Protein AF-A0A7Y1V8X8-F1 (afdb_monomer)

Foldseek 3Di:
DVCLVVLCVVLQKDKDWPAFADLDQDDPPDPDRGDPLDVNLLRFKTFTWIAHDPRDIRHPVQQLPAVPHDRSSNSSQVVQVPDLQKDQQSPPPPRDRRMMGRPQSVPVVSSVVSSVVVNVVVVVVD

Nearest PDB structures (foldseek):
  4wan-assembly1_E  TM=4.020E-01  e=4.050E+00  Saccharomyces cerevisiae S288C
  4bts-assembly1_DT  TM=3.637E-01  e=5.589E+00  Tetrahymena thermophila
  3vod-assembly1_A  TM=3.717E-01  e=9.980E+00  Escherichia coli K-12

Structure (mmCIF, N/CA/C/O backbone):
data_AF-A0A7Y1V8X8-F1
#
_entry.id   AF-A0A7Y1V8X8-F1
#
loop_
_atom_site.group_PDB
_atom_site.id
_atom_site.type_symbol
_atom_site.label_atom_id
_atom_site.label_alt_id
_atom_site.label_comp_id
_atom_site.label_asym_id
_atom_site.label_entity_id
_atom_site.label_seq_id
_atom_site.pdbx_PDB_ins_code
_atom_site.Cartn_x
_atom_site.Cartn_y
_atom_site.Cartn_z
_atom_site.occupancy
_atom_site.B_iso_or_equiv
_atom_site.auth_seq_id
_atom_site.auth_comp_id
_atom_site.auth_asym_id
_atom_site.auth_atom_id
_atom_site.pdbx_PD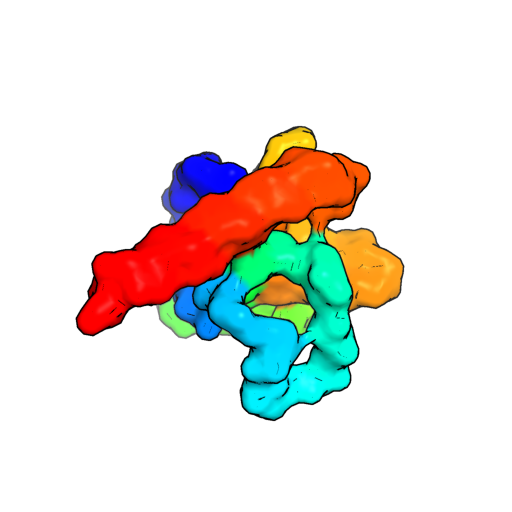B_model_num
ATOM 1 N N . MET A 1 1 ? 6.425 -4.783 0.544 1.00 63.78 1 MET A N 1
ATOM 2 C CA . MET A 1 1 ? 5.050 -5.340 0.623 1.00 63.78 1 MET A CA 1
ATOM 3 C C . MET A 1 1 ? 4.852 -6.502 1.606 1.00 63.78 1 MET A C 1
ATOM 5 O O . MET A 1 1 ? 3.761 -6.585 2.143 1.00 63.78 1 MET A O 1
ATOM 9 N N . LYS A 1 2 ? 5.831 -7.385 1.881 1.00 78.00 2 LYS A N 1
ATOM 10 C CA . LYS A 1 2 ? 5.618 -8.562 2.765 1.00 78.00 2 LYS A CA 1
ATOM 11 C C . LYS A 1 2 ? 5.135 -8.219 4.187 1.00 78.00 2 LYS A C 1
ATOM 13 O O . LYS A 1 2 ? 4.289 -8.918 4.721 1.00 78.00 2 LYS A O 1
ATOM 18 N N . LYS A 1 3 ? 5.604 -7.094 4.727 1.00 92.81 3 LYS A N 1
ATOM 19 C CA . LYS A 1 3 ? 5.291 -6.614 6.080 1.00 92.81 3 LYS A CA 1
ATOM 20 C C . LYS A 1 3 ? 3.868 -6.079 6.273 1.00 92.81 3 LYS A C 1
ATOM 22 O O . LYS A 1 3 ? 3.462 -5.833 7.397 1.00 92.81 3 LYS A O 1
ATOM 27 N N . ILE A 1 4 ? 3.105 -5.867 5.194 1.00 95.81 4 ILE A N 1
ATOM 28 C CA . ILE A 1 4 ? 1.748 -5.302 5.299 1.00 95.81 4 ILE A CA 1
ATOM 29 C C . ILE A 1 4 ? 0.847 -6.227 6.132 1.00 95.81 4 ILE A C 1
ATOM 31 O O . ILE A 1 4 ? 0.097 -5.739 6.970 1.00 95.81 4 ILE A O 1
ATOM 35 N N . ASN A 1 5 ? 0.969 -7.547 5.949 1.00 95.69 5 ASN A N 1
ATOM 36 C CA . ASN A 1 5 ? 0.218 -8.520 6.742 1.00 95.69 5 ASN A CA 1
ATOM 37 C C . ASN A 1 5 ? 0.664 -8.522 8.209 1.00 95.69 5 ASN A C 1
ATOM 39 O O . ASN A 1 5 ? -0.187 -8.514 9.086 1.00 95.69 5 ASN A O 1
ATOM 43 N N . GLU A 1 6 ? 1.974 -8.457 8.467 1.00 97.25 6 GLU A N 1
ATOM 44 C CA . GLU A 1 6 ? 2.526 -8.387 9.830 1.00 97.25 6 GLU A CA 1
ATOM 45 C C . GLU A 1 6 ? 1.985 -7.160 10.582 1.00 97.25 6 GLU A C 1
ATOM 47 O O . GLU A 1 6 ? 1.584 -7.256 11.737 1.00 97.25 6 GLU A O 1
ATOM 52 N N . TYR A 1 7 ? 1.913 -6.001 9.921 1.00 98.31 7 TYR A N 1
ATOM 53 C CA . TYR A 1 7 ? 1.353 -4.791 10.525 1.00 98.31 7 TYR A CA 1
ATOM 54 C C . TYR A 1 7 ? -0.160 -4.852 10.722 1.00 98.31 7 TYR A C 1
ATOM 56 O O . TYR A 1 7 ? -0.660 -4.263 11.678 1.00 98.31 7 TYR A O 1
ATOM 64 N N . ALA A 1 8 ? -0.890 -5.529 9.832 1.00 97.56 8 ALA A N 1
ATOM 65 C CA . ALA A 1 8 ? -2.325 -5.737 9.996 1.00 97.56 8 ALA A CA 1
ATOM 66 C C . ALA A 1 8 ? -2.617 -6.642 11.204 1.00 97.56 8 ALA A C 1
ATOM 68 O O . ALA A 1 8 ? -3.470 -6.310 12.022 1.00 97.56 8 ALA A O 1
ATOM 69 N N . GLU A 1 9 ? -1.846 -7.720 11.357 1.00 97.19 9 GLU A N 1
ATOM 70 C CA . GLU A 1 9 ? -1.930 -8.643 12.493 1.00 97.19 9 GLU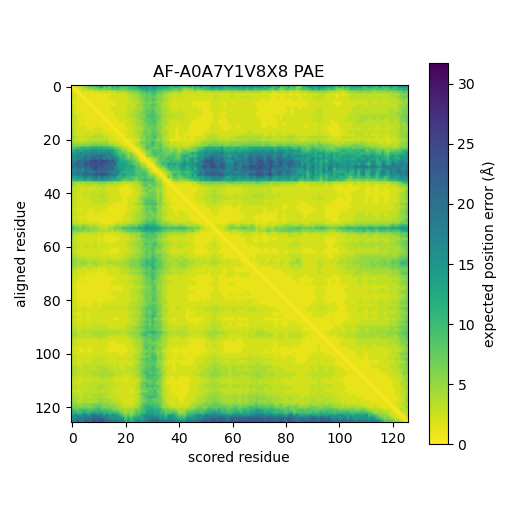 A CA 1
ATOM 71 C C . GLU A 1 9 ? -1.604 -7.943 13.820 1.00 97.19 9 GLU A C 1
ATOM 73 O O . GLU A 1 9 ? -2.375 -8.024 14.770 1.00 97.19 9 GLU A O 1
ATOM 78 N N . GLN A 1 10 ? -0.515 -7.168 13.875 1.00 97.88 10 GLN A N 1
ATOM 79 C CA . GLN A 1 10 ? -0.130 -6.405 15.075 1.00 97.88 10 GLN A CA 1
ATOM 80 C C . GLN A 1 10 ? -1.167 -5.367 15.515 1.00 97.88 10 GLN A C 1
ATOM 82 O O . GLN A 1 10 ? -1.179 -4.961 16.678 1.00 97.88 10 GLN A O 1
ATOM 87 N N . ALA A 1 11 ? -1.975 -4.883 14.576 1.00 97.94 11 ALA A N 1
ATOM 88 C CA . ALA A 1 11 ? -3.011 -3.896 14.825 1.00 97.94 11 ALA A CA 1
ATOM 89 C C . ALA A 1 11 ? -4.402 -4.523 15.005 1.00 97.94 11 ALA A C 1
ATOM 91 O O . ALA A 1 11 ? -5.350 -3.767 15.182 1.00 97.94 11 ALA A O 1
ATOM 92 N N . ASP A 1 12 ? -4.533 -5.854 14.957 1.00 97.50 12 ASP A N 1
ATOM 93 C CA . ASP A 1 12 ? -5.812 -6.575 15.035 1.00 97.50 12 ASP A CA 1
ATOM 94 C C . ASP A 1 12 ? -6.854 -6.056 14.022 1.00 97.50 12 ASP A C 1
ATOM 96 O O . ASP A 1 12 ? -7.971 -5.642 14.351 1.00 97.50 12 ASP A O 1
ATOM 100 N N . ILE A 1 13 ? -6.448 -6.005 12.750 1.00 98.06 13 ILE A N 1
ATOM 101 C CA . ILE A 1 13 ? -7.309 -5.595 11.639 1.00 98.06 13 ILE A CA 1
ATOM 102 C C . ILE A 1 13 ? -7.271 -6.596 10.484 1.00 98.06 13 ILE A C 1
ATOM 104 O O . ILE A 1 13 ? -6.293 -7.312 10.268 1.00 98.06 13 ILE A O 1
ATOM 108 N N . TYR A 1 14 ? -8.303 -6.549 9.647 1.00 97.69 14 TYR A N 1
ATOM 109 C CA . TYR A 1 14 ? -8.333 -7.238 8.363 1.00 97.69 14 TYR A CA 1
ATOM 110 C C . TYR A 1 14 ? -8.287 -6.232 7.217 1.00 97.69 14 TYR A C 1
ATOM 112 O O . TYR A 1 14 ? -9.003 -5.229 7.203 1.00 97.69 14 TYR A O 1
ATOM 120 N N . LEU A 1 15 ? -7.460 -6.518 6.213 1.00 97.50 15 LEU A N 1
ATOM 121 C CA . LEU A 1 15 ? -7.422 -5.742 4.979 1.00 97.50 15 LEU A CA 1
ATOM 122 C C . LEU A 1 15 ? -8.345 -6.376 3.944 1.00 97.50 15 LEU A C 1
ATOM 124 O O . LEU A 1 15 ? -8.110 -7.492 3.482 1.00 97.50 15 LEU A O 1
ATOM 128 N N . HIS A 1 16 ? -9.363 -5.633 3.526 1.00 97.38 16 HIS A N 1
ATOM 129 C CA . HIS A 1 16 ? -10.169 -5.994 2.372 1.00 97.38 16 HIS A CA 1
ATOM 130 C C . HIS A 1 16 ? -9.560 -5.357 1.121 1.00 97.38 16 HIS A C 1
ATOM 132 O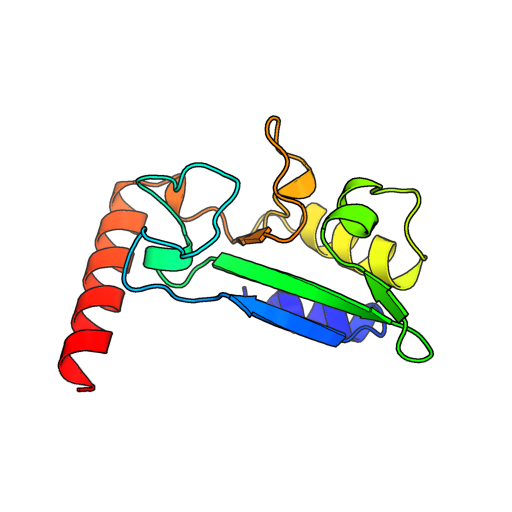 O . HIS A 1 16 ? -9.726 -4.160 0.871 1.00 97.38 16 HIS A O 1
ATOM 138 N N . ILE A 1 17 ? -8.824 -6.156 0.345 1.00 96.44 17 ILE A N 1
ATOM 139 C CA . ILE A 1 17 ? -8.130 -5.690 -0.860 1.00 96.44 17 ILE A CA 1
ATOM 140 C C . ILE A 1 17 ? -9.138 -5.498 -1.992 1.00 96.44 17 ILE A C 1
ATOM 142 O O . ILE A 1 17 ? -9.700 -6.460 -2.509 1.00 96.44 17 ILE A O 1
ATOM 146 N N . THR A 1 18 ? -9.338 -4.249 -2.405 1.00 95.25 18 THR A N 1
ATOM 147 C CA . THR A 1 18 ? -10.263 -3.886 -3.489 1.00 95.25 18 THR A CA 1
ATOM 148 C C . THR A 1 18 ? -9.567 -3.849 -4.844 1.00 95.25 18 THR A C 1
ATOM 150 O O . THR A 1 18 ? -10.204 -4.011 -5.884 1.00 95.25 18 THR A O 1
ATOM 153 N N . SER A 1 19 ? -8.246 -3.657 -4.853 1.00 93.44 19 SER A N 1
ATOM 154 C CA . SER A 1 19 ? -7.437 -3.733 -6.062 1.00 93.44 19 SER A CA 1
ATOM 155 C C . SER A 1 19 ? -5.981 -4.056 -5.752 1.00 93.44 19 SER A C 1
ATOM 157 O O . SER A 1 19 ? -5.428 -3.608 -4.756 1.00 93.44 19 SER A O 1
ATOM 159 N N . SER A 1 20 ? -5.318 -4.769 -6.660 1.00 92.75 20 SER A N 1
ATOM 160 C CA . SER A 1 20 ? -3.882 -5.056 -6.585 1.00 92.75 20 SER A CA 1
ATOM 161 C C . SER A 1 20 ? -3.232 -4.895 -7.963 1.00 92.75 20 SER A C 1
ATOM 163 O O . SER A 1 20 ? -3.171 -3.781 -8.483 1.00 92.75 20 SER A O 1
ATOM 165 N N . PHE A 1 21 ? -2.767 -5.971 -8.593 1.00 92.38 21 PHE A N 1
ATOM 166 C CA . PHE A 1 21 ? -2.210 -5.924 -9.939 1.00 92.38 21 PHE A CA 1
ATOM 167 C C . PHE A 1 21 ? -3.276 -5.565 -10.988 1.00 92.38 21 PHE A C 1
ATOM 169 O O . PHE A 1 21 ? -4.390 -6.087 -10.967 1.00 92.38 21 PHE A O 1
ATOM 176 N N . ARG A 1 22 ? -2.913 -4.692 -11.937 1.00 88.44 22 ARG A N 1
ATOM 177 C CA . ARG A 1 22 ? -3.759 -4.288 -13.073 1.00 88.44 22 ARG A CA 1
ATOM 178 C C . ARG A 1 22 ? -3.002 -4.464 -14.390 1.00 88.44 22 ARG A C 1
ATOM 180 O O . ARG A 1 22 ? -1.817 -4.149 -14.484 1.00 88.44 22 ARG A O 1
ATOM 187 N N . THR A 1 23 ? -3.693 -4.906 -15.438 1.00 84.81 23 THR A N 1
ATOM 188 C CA . THR A 1 23 ? -3.134 -4.979 -16.805 1.00 84.81 23 THR A CA 1
ATOM 189 C C . THR A 1 23 ? -3.322 -3.690 -17.604 1.00 84.81 23 THR A C 1
ATOM 191 O O . THR A 1 23 ? -2.716 -3.512 -18.655 1.00 84.81 23 THR A O 1
ATOM 194 N N . THR A 1 24 ? -4.160 -2.776 -17.116 1.00 79.00 24 THR A N 1
ATOM 195 C CA . THR A 1 24 ? -4.490 -1.524 -17.795 1.00 79.00 24 THR A CA 1
ATOM 196 C C . THR A 1 24 ? -4.634 -0.377 -16.803 1.00 79.00 24 THR A C 1
ATOM 198 O O . THR A 1 24 ? -4.969 -0.573 -15.634 1.00 79.00 24 THR A O 1
ATOM 201 N N . THR A 1 25 ? -4.374 0.837 -17.284 1.00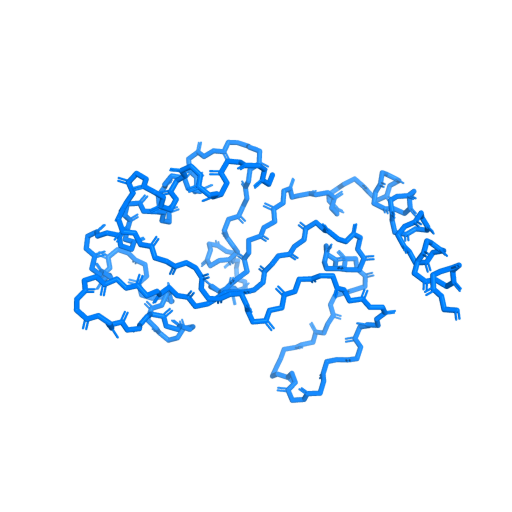 70.88 25 THR A N 1
ATO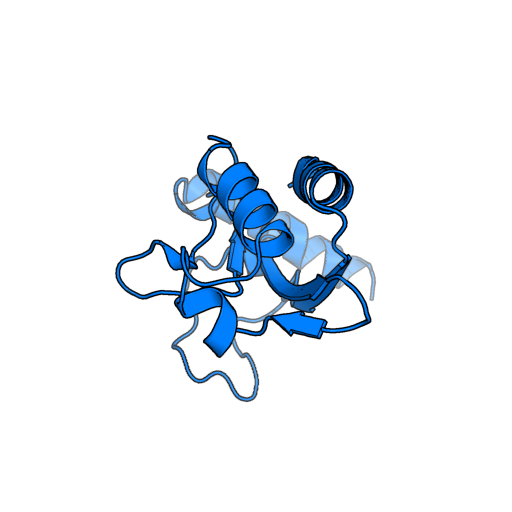M 202 C CA . THR A 1 25 ? -4.654 2.091 -16.576 1.00 70.88 25 THR A CA 1
ATOM 203 C C . THR A 1 25 ? -6.140 2.433 -16.557 1.00 70.88 25 THR A C 1
ATOM 205 O O . THR A 1 25 ? -6.540 3.278 -15.756 1.00 70.88 25 THR A O 1
ATOM 208 N N . ASN A 1 26 ? -6.948 1.801 -17.418 1.00 70.06 26 ASN A N 1
ATOM 209 C CA . ASN A 1 26 ? -8.387 2.029 -17.507 1.00 70.06 26 ASN A CA 1
ATOM 210 C C . ASN A 1 26 ? -9.098 1.345 -16.342 1.00 70.06 26 ASN A C 1
ATOM 212 O O . ASN A 1 26 ? -9.396 0.152 -16.383 1.00 70.06 26 ASN A O 1
ATOM 216 N N . VAL A 1 27 ? -9.381 2.123 -15.304 1.00 64.12 27 VAL A N 1
ATOM 217 C CA . VAL A 1 27 ? -10.162 1.684 -14.150 1.00 64.12 27 VAL A CA 1
ATOM 218 C C . VAL A 1 27 ? -11.589 2.203 -14.329 1.00 64.12 27 VAL A C 1
ATOM 220 O O . VAL A 1 27 ? -11.823 3.412 -14.351 1.00 64.12 27 VAL A O 1
ATOM 223 N N . ARG A 1 28 ? -12.556 1.293 -14.512 1.00 56.78 28 ARG A N 1
ATOM 224 C CA . ARG A 1 28 ? -13.974 1.655 -14.671 1.00 56.78 28 ARG A CA 1
ATOM 225 C C . ARG A 1 28 ? -14.476 2.305 -13.377 1.00 56.78 28 ARG A C 1
ATOM 227 O O . ARG A 1 28 ? -14.337 1.715 -12.314 1.00 56.78 28 ARG A O 1
ATOM 234 N N . GLY A 1 29 ? -15.056 3.503 -13.476 1.00 57.53 29 GLY A N 1
ATOM 235 C CA . GLY A 1 29 ? -15.552 4.254 -12.314 1.00 57.53 29 GLY A CA 1
ATOM 236 C C . GLY A 1 29 ? -14.478 5.026 -11.537 1.00 57.53 29 GLY A C 1
ATOM 237 O O . GLY A 1 29 ? -14.745 5.473 -10.425 1.00 57.53 29 GLY A O 1
ATOM 238 N N . ALA A 1 30 ? -13.272 5.193 -12.090 1.00 56.81 30 ALA A N 1
ATOM 239 C CA . ALA A 1 30 ? -12.238 5.999 -11.451 1.00 56.81 30 ALA A CA 1
ATOM 240 C C . ALA A 1 30 ? -12.628 7.482 -11.390 1.00 56.81 30 ALA A C 1
ATOM 242 O O . ALA A 1 30 ? -12.884 8.116 -12.411 1.00 56.81 30 ALA A O 1
ATOM 243 N N . ILE A 1 31 ? -12.620 8.028 -10.175 1.00 54.78 31 ILE A N 1
ATOM 244 C CA . ILE A 1 31 ? -12.846 9.454 -9.896 1.00 54.78 31 ILE A CA 1
ATOM 245 C C . ILE A 1 31 ? -11.546 10.261 -10.112 1.00 54.78 31 ILE A C 1
ATOM 247 O O . ILE A 1 31 ? -11.586 11.473 -10.303 1.00 54.78 31 ILE A O 1
ATOM 251 N N . VAL A 1 32 ? -10.385 9.591 -10.129 1.00 52.38 32 VAL A N 1
ATOM 252 C CA . VAL A 1 32 ? -9.051 10.208 -10.225 1.00 52.38 32 VAL A CA 1
ATOM 253 C C . VAL A 1 32 ? -8.324 9.733 -11.488 1.00 52.38 32 VAL A C 1
ATOM 255 O O . VAL A 1 32 ? -8.409 8.563 -11.864 1.00 52.38 32 VAL A O 1
ATOM 258 N N . GLN A 1 33 ? -7.592 10.637 -12.149 1.00 53.00 33 GLN A N 1
ATOM 259 C CA . GLN A 1 33 ? -6.813 10.326 -13.350 1.00 53.00 33 GLN A CA 1
ATOM 260 C C . GLN A 1 33 ? -5.708 9.298 -13.054 1.00 53.00 33 GLN A C 1
ATOM 262 O O . GLN A 1 33 ? -4.890 9.475 -12.152 1.00 53.00 33 GLN A O 1
ATOM 267 N N . SER A 1 34 ? -5.656 8.237 -13.860 1.00 59.25 34 SER A N 1
ATOM 268 C CA . SER A 1 34 ? -4.692 7.144 -13.708 1.00 59.25 34 SER A CA 1
ATOM 269 C C . SER A 1 34 ? -3.268 7.577 -14.085 1.00 59.25 34 SER A C 1
ATOM 271 O O . SER A 1 34 ? -3.042 8.183 -15.134 1.00 59.25 34 SER A O 1
ATOM 273 N N . ALA A 1 35 ? -2.289 7.262 -13.234 1.00 67.00 35 ALA A N 1
ATOM 274 C CA . ALA A 1 35 ? -0.892 7.638 -13.441 1.00 67.00 35 ALA A CA 1
ATOM 275 C C . ALA A 1 35 ? -0.184 6.732 -14.467 1.00 67.00 35 ALA A C 1
ATOM 277 O O . ALA A 1 35 ? -0.247 5.506 -14.380 1.00 67.00 35 ALA A O 1
ATOM 278 N N . ILE A 1 36 ? 0.604 7.338 -15.366 1.00 72.50 36 ILE A N 1
ATOM 279 C CA . ILE A 1 36 ? 1.399 6.639 -16.402 1.00 72.50 36 ILE A CA 1
ATOM 280 C C . ILE A 1 36 ? 2.389 5.622 -15.787 1.00 72.50 36 ILE A C 1
ATOM 282 O O . ILE A 1 36 ? 2.684 4.595 -16.390 1.00 72.50 36 ILE A O 1
ATOM 286 N N . PHE A 1 37 ? 2.875 5.879 -14.566 1.00 85.12 37 PHE A N 1
ATOM 287 C CA . PHE A 1 37 ? 3.770 4.997 -13.799 1.00 85.12 37 PHE A CA 1
ATOM 288 C C . PHE A 1 37 ? 3.091 4.475 -12.524 1.00 85.12 37 PHE A C 1
ATOM 290 O O . PHE A 1 37 ? 3.631 4.589 -11.421 1.00 85.12 37 PHE A O 1
ATOM 297 N N . SER A 1 38 ? 1.873 3.948 -12.658 1.00 90.75 38 SER A N 1
ATOM 298 C CA . SER A 1 38 ? 1.150 3.339 -11.539 1.00 90.75 38 SER A CA 1
ATOM 299 C C . SER A 1 38 ? 1.855 2.072 -11.038 1.00 90.75 38 SER A C 1
ATOM 301 O O . SER A 1 38 ? 2.208 1.188 -11.821 1.00 90.75 38 SER A O 1
ATOM 303 N N . ASN A 1 39 ? 2.035 1.943 -9.722 1.00 94.75 39 ASN A N 1
ATOM 304 C CA . ASN A 1 39 ? 2.628 0.744 -9.125 1.00 94.75 39 ASN A CA 1
ATOM 305 C C . ASN A 1 39 ? 1.715 -0.492 -9.242 1.00 94.75 39 ASN A C 1
ATOM 307 O O . ASN A 1 39 ? 2.232 -1.608 -9.301 1.00 94.75 39 ASN A O 1
ATOM 311 N N . HIS A 1 40 ? 0.397 -0.325 -9.428 1.00 94.62 40 HIS A N 1
ATOM 312 C CA . HIS A 1 40 ? -0.515 -1.437 -9.741 1.00 94.62 40 HIS A CA 1
ATOM 313 C C . HIS A 1 40 ? -0.126 -2.175 -11.026 1.00 94.62 40 HIS A C 1
ATOM 315 O O . HIS A 1 40 ? -0.173 -3.402 -11.073 1.00 94.62 40 HIS A O 1
ATOM 321 N N . LEU A 1 41 ? 0.317 -1.450 -12.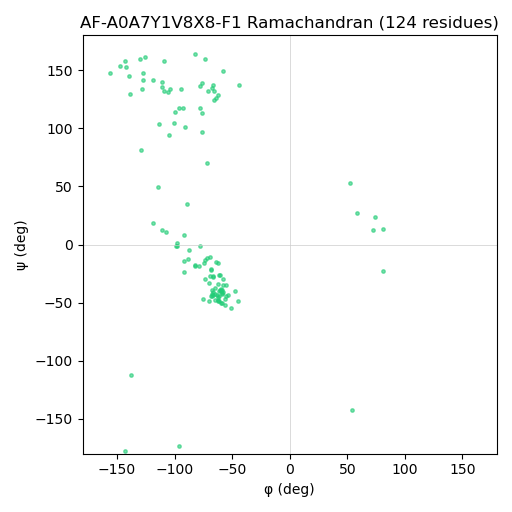060 1.00 92.75 41 LEU A N 1
ATOM 322 C CA . LEU A 1 41 ? 0.716 -2.047 -13.343 1.00 92.75 41 LEU A CA 1
ATOM 323 C C . LEU A 1 41 ? 1.998 -2.879 -13.243 1.00 92.75 41 LEU A C 1
ATOM 325 O O . LEU A 1 41 ? 2.281 -3.709 -14.107 1.00 92.75 41 LEU A O 1
ATOM 329 N N . ALA A 1 42 ? 2.794 -2.626 -12.206 1.00 93.94 42 ALA A N 1
ATOM 330 C CA . ALA A 1 42 ? 3.993 -3.380 -11.893 1.00 93.94 42 ALA A CA 1
ATOM 331 C C . ALA A 1 42 ? 3.752 -4.432 -10.797 1.00 93.94 42 ALA A C 1
ATOM 333 O O . ALA A 1 42 ? 4.688 -5.155 -10.477 1.00 93.94 42 ALA A O 1
ATOM 334 N N . GLY A 1 43 ? 2.535 -4.538 -10.241 1.00 93.62 43 GLY A N 1
ATOM 335 C CA . GLY A 1 43 ? 2.189 -5.462 -9.153 1.00 93.62 43 GLY A CA 1
ATOM 336 C C . GLY A 1 43 ? 2.738 -5.054 -7.781 1.00 93.62 43 GLY A C 1
ATOM 337 O O . GLY A 1 43 ? 2.962 -5.915 -6.940 1.00 93.62 43 GLY A O 1
ATOM 338 N N . HIS A 1 44 ? 3.026 -3.767 -7.588 1.00 95.69 44 HIS A N 1
ATOM 339 C CA . HIS A 1 44 ? 3.665 -3.206 -6.390 1.00 95.69 44 HIS A CA 1
ATOM 340 C C . HIS A 1 44 ? 2.769 -2.182 -5.672 1.00 95.69 44 HIS A C 1
ATOM 342 O O . HIS A 1 44 ? 3.261 -1.354 -4.915 1.00 95.69 44 HIS A O 1
ATOM 348 N N . GLY A 1 45 ? 1.462 -2.201 -5.938 1.00 95.25 45 GLY A N 1
ATOM 349 C CA . GLY A 1 45 ? 0.488 -1.334 -5.281 1.00 95.25 45 GLY A CA 1
ATOM 350 C C . GLY A 1 45 ? -0.798 -2.089 -4.972 1.00 95.25 45 GLY A C 1
ATOM 351 O O . GLY A 1 45 ? -1.210 -2.955 -5.754 1.00 95.25 45 GLY A O 1
ATOM 352 N N . ILE A 1 46 ? -1.415 -1.752 -3.844 1.00 96.62 46 ILE A N 1
ATOM 353 C CA . ILE A 1 46 ? -2.733 -2.238 -3.426 1.00 96.62 46 ILE A CA 1
ATOM 354 C C . ILE A 1 46 ? -3.633 -1.063 -3.070 1.00 96.62 46 ILE A C 1
ATOM 356 O O . ILE A 1 46 ? -3.153 -0.070 -2.533 1.00 96.62 46 ILE A O 1
ATOM 360 N N . ASP A 1 47 ? -4.927 -1.231 -3.326 1.00 96.94 47 ASP A N 1
ATOM 361 C CA . ASP A 1 47 ? -5.988 -0.409 -2.756 1.00 96.94 47 ASP A CA 1
ATOM 362 C C . ASP A 1 47 ? -6.779 -1.275 -1.777 1.00 96.94 47 ASP A C 1
ATOM 364 O O . ASP A 1 47 ? -7.027 -2.460 -2.041 1.00 96.94 47 ASP A O 1
ATOM 368 N N . MET A 1 48 ? -7.161 -0.699 -0.642 1.00 97.75 48 MET A N 1
ATOM 369 C CA . MET A 1 48 ? -7.803 -1.441 0.438 1.00 97.75 48 MET A CA 1
ATOM 370 C C . MET A 1 48 ? -8.888 -0.640 1.160 1.00 97.75 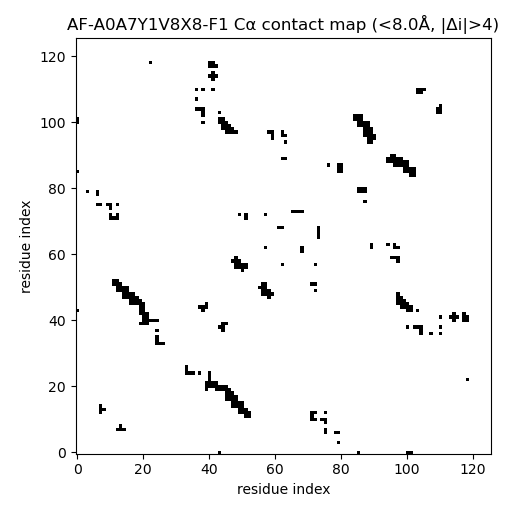48 MET A C 1
ATOM 372 O O . MET A 1 48 ? -8.890 0.591 1.166 1.00 97.75 48 MET A O 1
ATOM 376 N N . ASN A 1 49 ? -9.791 -1.379 1.802 1.00 98.19 49 ASN A N 1
ATOM 377 C CA . ASN A 1 49 ? -10.526 -0.928 2.979 1.00 98.19 49 ASN A CA 1
ATOM 378 C C . ASN A 1 49 ? -10.017 -1.708 4.200 1.00 98.19 49 ASN A C 1
ATOM 380 O O . ASN A 1 49 ? -9.505 -2.820 4.056 1.00 98.19 49 ASN A O 1
ATOM 384 N N . ILE A 1 50 ? -10.206 -1.156 5.397 1.00 98.38 50 ILE A N 1
ATOM 385 C CA . ILE A 1 50 ? -9.833 -1.816 6.655 1.00 98.38 50 ILE A CA 1
ATOM 386 C C . ILE A 1 50 ? -11.090 -2.244 7.403 1.00 98.38 50 ILE A C 1
ATOM 388 O O . ILE A 1 50 ? -12.004 -1.437 7.569 1.00 98.38 50 ILE A O 1
ATOM 392 N N . VAL A 1 51 ? -11.113 -3.487 7.874 1.00 98.31 51 VAL A N 1
ATOM 393 C CA . VAL A 1 51 ? -12.116 -4.010 8.803 1.00 98.31 51 VAL A CA 1
ATOM 394 C C . VAL A 1 51 ? -11.471 -4.147 10.181 1.00 98.31 51 VAL A C 1
ATOM 396 O O . VAL A 1 51 ? -10.362 -4.667 10.284 1.00 98.31 51 VAL A O 1
ATOM 399 N N . TYR A 1 52 ? -12.121 -3.641 11.228 1.00 97.38 52 TYR A N 1
ATOM 400 C CA . TYR A 1 52 ? -11.583 -3.624 12.593 1.00 97.38 52 TYR A CA 1
ATOM 401 C C . TYR A 1 52 ? -12.693 -3.769 13.641 1.00 97.38 52 TYR A C 1
ATOM 403 O O . TYR A 1 52 ? -13.832 -3.356 13.405 1.00 97.38 52 TYR A O 1
ATOM 411 N N . GLY A 1 53 ? -12.348 -4.302 14.819 1.00 93.75 53 GLY A N 1
ATOM 412 C CA . GLY A 1 53 ? -13.317 -4.595 15.882 1.00 93.75 53 GLY A CA 1
ATOM 413 C C . GLY A 1 53 ? -14.475 -5.469 15.382 1.00 93.75 53 GLY A C 1
ATOM 414 O O . GLY A 1 53 ? -14.277 -6.318 14.516 1.00 93.75 53 GLY A O 1
ATOM 415 N N . ASP A 1 54 ? -15.688 -5.205 15.876 1.00 91.94 54 ASP A N 1
ATOM 416 C CA . ASP A 1 54 ? -16.926 -5.883 15.455 1.00 91.94 54 ASP A CA 1
ATOM 417 C C . ASP A 1 54 ? -17.361 -5.455 14.035 1.00 91.94 54 ASP A C 1
ATOM 419 O O . ASP A 1 54 ? -18.317 -4.701 13.854 1.00 91.94 54 ASP A O 1
ATOM 423 N N . GLU A 1 55 ? -16.601 -5.879 13.022 1.00 92.88 55 GLU A N 1
ATOM 424 C CA . GLU A 1 55 ? -16.885 -5.710 11.586 1.00 92.88 55 GLU A CA 1
ATOM 425 C C . GLU A 1 55 ? -17.040 -4.253 11.106 1.00 92.88 55 GLU A C 1
ATOM 427 O O . GLU A 1 55 ? -17.704 -3.963 10.105 1.00 92.88 55 GLU A O 1
ATOM 432 N N . LYS A 1 56 ? -16.402 -3.294 11.786 1.00 97.06 56 LYS A N 1
ATOM 433 C CA . LYS A 1 56 ? -16.446 -1.884 11.377 1.00 97.06 56 LYS A CA 1
ATOM 434 C C . LYS A 1 56 ? -15.542 -1.650 10.178 1.00 97.06 56 LYS A C 1
ATOM 436 O O . LYS A 1 56 ? -14.406 -2.108 10.144 1.00 97.06 56 LYS A O 1
ATOM 441 N N . TRP A 1 57 ? -16.020 -0.848 9.230 1.00 97.75 57 TRP A N 1
ATOM 442 C CA . TRP A 1 57 ? -15.300 -0.541 7.996 1.00 97.75 57 TRP A CA 1
ATOM 443 C C . TRP A 1 57 ? -14.672 0.855 8.019 1.00 97.75 57 TRP A C 1
ATOM 445 O O . TRP A 1 57 ? -15.322 1.856 8.330 1.00 97.75 57 TRP A O 1
ATOM 455 N N . ALA A 1 58 ? -13.414 0.943 7.599 1.00 97.81 58 ALA A N 1
ATOM 456 C CA . ALA A 1 58 ? -12.740 2.180 7.237 1.00 97.81 58 ALA A CA 1
ATOM 457 C C . ALA A 1 58 ? -12.430 2.167 5.734 1.00 97.81 58 ALA A C 1
ATOM 459 O O . ALA A 1 58 ? -11.510 1.497 5.269 1.00 97.81 58 ALA A O 1
ATOM 460 N N . ASN A 1 59 ? -13.234 2.917 4.982 1.00 97.25 59 ASN A N 1
ATOM 461 C CA . ASN A 1 59 ? -13.040 3.173 3.555 1.00 97.25 59 ASN A CA 1
ATOM 462 C C . ASN A 1 59 ? -12.305 4.505 3.334 1.00 97.25 59 ASN A C 1
ATOM 464 O O . ASN A 1 59 ? -11.907 5.162 4.298 1.00 97.25 59 ASN A O 1
ATOM 468 N N . SER A 1 60 ? -12.169 4.939 2.077 1.00 95.81 60 SER A N 1
ATOM 469 C CA . SER A 1 60 ? -11.488 6.192 1.715 1.00 95.81 60 SER A CA 1
ATOM 470 C C . SER A 1 60 ? -11.883 7.386 2.593 1.00 95.81 60 SER A C 1
ATOM 472 O O . SER A 1 60 ? -11.003 8.030 3.155 1.00 95.81 60 SER A O 1
ATOM 474 N N . ARG A 1 61 ? -13.182 7.629 2.821 1.00 96.19 61 ARG A N 1
ATOM 475 C CA . ARG A 1 61 ? -13.673 8.761 3.634 1.00 96.19 61 ARG A CA 1
ATOM 476 C C . ARG A 1 61 ? -13.222 8.698 5.092 1.00 96.19 61 ARG A C 1
ATOM 478 O O . ARG A 1 61 ? -13.020 9.736 5.720 1.00 96.19 61 ARG A O 1
ATOM 485 N N . THR A 1 62 ? -13.109 7.495 5.648 1.00 97.25 62 THR A N 1
ATOM 486 C CA . THR A 1 62 ? -12.604 7.290 7.011 1.00 97.25 62 THR A CA 1
ATOM 487 C C . THR A 1 62 ? -11.090 7.474 7.038 1.00 97.25 62 THR A C 1
ATOM 489 O O . THR A 1 62 ? -10.578 8.215 7.872 1.00 97.25 62 THR A O 1
ATOM 492 N N . LEU A 1 63 ? -10.377 6.862 6.090 1.00 97.50 63 LEU A N 1
ATOM 493 C CA . LEU A 1 63 ? -8.915 6.880 6.018 1.00 97.50 63 LEU A CA 1
ATOM 494 C C . LEU A 1 63 ? -8.342 8.281 5.714 1.00 97.50 63 LEU A C 1
ATOM 496 O O . LEU A 1 63 ? -7.245 8.602 6.167 1.00 97.50 63 LEU A O 1
ATOM 500 N N . GLU A 1 64 ? -9.084 9.163 5.031 1.00 95.81 64 GLU A N 1
ATOM 501 C CA . GLU A 1 64 ? -8.696 10.576 4.837 1.00 95.81 64 GLU A CA 1
ATOM 502 C C . GLU A 1 64 ? -8.535 11.355 6.146 1.00 95.81 64 GLU A C 1
ATOM 504 O O . GLU A 1 64 ? -7.773 12.330 6.194 1.00 95.81 64 GLU A O 1
ATOM 509 N N . LYS A 1 65 ? -9.233 10.923 7.203 1.00 95.56 65 LYS A N 1
ATOM 510 C CA . LYS A 1 65 ? -9.243 11.540 8.535 1.00 95.56 65 LYS A CA 1
ATOM 511 C C . LYS A 1 65 ? -8.145 10.972 9.433 1.00 95.56 65 LYS A C 1
ATOM 513 O O . LYS A 1 65 ? -8.352 10.802 10.632 1.00 95.56 65 LYS A O 1
ATOM 518 N N . TYR A 1 66 ? -6.988 10.643 8.860 1.00 91.94 66 TYR A N 1
ATOM 519 C CA . TYR A 1 66 ? -5.819 10.172 9.603 1.00 91.94 66 TYR A CA 1
ATOM 520 C C . TYR A 1 66 ? -5.574 11.010 10.868 1.00 91.94 66 TYR A C 1
ATOM 522 O O . TYR A 1 66 ? -5.667 12.234 10.820 1.00 91.94 66 TYR A O 1
ATOM 530 N N . LEU A 1 67 ? -5.259 10.329 11.975 1.00 92.88 67 LEU A N 1
ATOM 531 C CA . LEU A 1 67 ? -5.259 10.793 13.377 1.00 92.88 67 LEU A CA 1
ATOM 532 C C . LEU A 1 67 ? -6.614 10.814 14.102 1.00 92.88 67 LEU A C 1
ATOM 534 O O . LEU A 1 67 ? -6.616 10.719 15.323 1.00 92.88 67 LEU A O 1
ATOM 538 N N . ALA A 1 68 ? -7.741 10.876 13.393 1.00 96.44 68 ALA A N 1
ATOM 539 C CA . ALA A 1 68 ? -9.089 10.807 13.974 1.00 96.44 68 ALA A CA 1
ATOM 540 C C . ALA A 1 68 ? -9.806 9.468 13.692 1.00 96.44 68 ALA A C 1
ATOM 542 O O . ALA A 1 68 ? -11.011 9.340 13.901 1.00 96.44 68 ALA A O 1
ATOM 543 N N . VAL A 1 69 ? -9.077 8.478 13.173 1.00 96.62 69 VAL A N 1
ATOM 544 C CA . VAL A 1 69 ? -9.554 7.101 12.974 1.00 96.62 69 VAL A CA 1
ATOM 545 C C . VAL A 1 69 ? -9.434 6.295 14.271 1.00 96.62 69 VAL A C 1
ATOM 547 O O . VAL A 1 69 ? -8.723 6.695 15.189 1.00 96.62 69 VAL A O 1
ATOM 550 N N . ALA A 1 70 ? -10.109 5.146 14.349 1.00 97.56 70 ALA A N 1
ATOM 551 C CA . ALA A 1 70 ? -10.000 4.247 15.498 1.00 97.56 70 ALA A CA 1
ATOM 552 C C . ALA A 1 70 ? -8.547 3.789 15.736 1.00 97.56 70 ALA A C 1
ATOM 554 O O . ALA A 1 70 ? -7.786 3.628 14.780 1.00 97.56 70 ALA A O 1
ATOM 555 N N . SER A 1 71 ? -8.179 3.534 16.995 1.00 97.81 71 SER A N 1
ATOM 556 C CA . SER A 1 71 ? -6.797 3.216 17.388 1.00 97.81 71 SER A CA 1
ATOM 557 C C . SER A 1 71 ? -6.160 2.051 16.609 1.00 97.81 71 SER A C 1
ATOM 559 O O . SER A 1 71 ? -5.044 2.252 16.134 1.00 97.81 71 SER A O 1
ATOM 561 N N . PRO A 1 72 ? -6.843 0.910 16.359 1.00 97.94 72 PRO A N 1
ATOM 562 C CA . PRO A 1 72 ? -6.317 -0.168 15.506 1.00 97.94 72 PRO A CA 1
ATOM 563 C C . PRO A 1 72 ? -5.935 0.310 14.097 1.00 97.94 72 PRO A C 1
ATOM 565 O O . PRO A 1 72 ? -4.831 0.089 13.600 1.00 97.94 72 PRO A O 1
ATOM 568 N N . VAL A 1 73 ? -6.827 1.081 13.467 1.00 98.31 73 VAL A N 1
ATOM 569 C CA . VAL A 1 73 ? -6.607 1.650 12.132 1.00 98.31 73 VAL A CA 1
ATOM 570 C C . VAL A 1 73 ? -5.448 2.647 12.152 1.00 98.31 73 VAL A C 1
ATOM 572 O O . VAL A 1 73 ? -4.608 2.644 11.253 1.00 98.31 73 VAL A O 1
ATOM 575 N N . GLN A 1 74 ? -5.378 3.498 13.178 1.00 98.25 74 GLN A N 1
ATOM 576 C CA . GLN A 1 74 ? -4.302 4.474 13.325 1.00 98.25 74 GLN A CA 1
ATOM 577 C C . GLN A 1 74 ? -2.945 3.788 13.504 1.00 98.25 74 GLN A 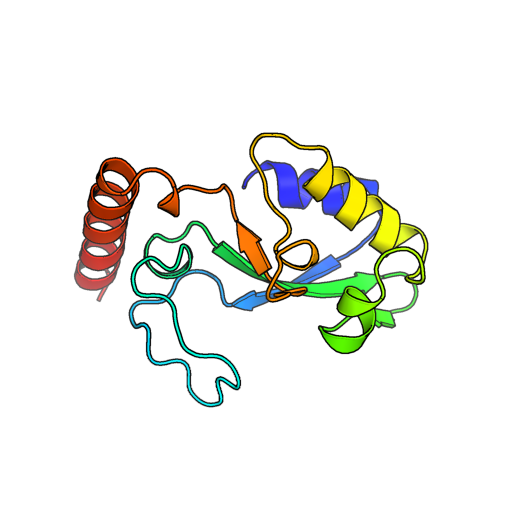C 1
ATOM 579 O O . GLN A 1 74 ? -1.979 4.207 12.869 1.00 98.25 74 GLN A O 1
ATOM 584 N N . GLN A 1 75 ? -2.881 2.745 14.335 1.00 98.31 75 GLN A N 1
ATOM 585 C CA . GLN A 1 75 ? -1.679 1.951 14.570 1.00 98.31 75 GLN A CA 1
ATOM 586 C C . GLN A 1 75 ? -1.186 1.319 13.269 1.00 98.31 75 GLN A C 1
ATOM 588 O O . GLN A 1 75 ? -0.028 1.518 12.910 1.00 98.31 75 GLN A O 1
ATOM 593 N N . PHE A 1 76 ? -2.066 0.644 12.522 1.00 98.50 76 PHE A N 1
ATOM 594 C CA . PHE A 1 76 ? -1.714 0.063 11.227 1.00 98.50 76 PHE A CA 1
ATOM 595 C C . PHE A 1 76 ? -1.154 1.115 10.259 1.00 98.50 76 PHE A C 1
ATOM 597 O O . PHE A 1 76 ? -0.059 0.948 9.720 1.00 98.50 76 PHE A O 1
ATOM 604 N N . LEU A 1 77 ? -1.871 2.230 10.063 1.00 98.38 77 LEU A N 1
ATOM 605 C CA . LEU A 1 77 ? -1.423 3.294 9.161 1.00 98.38 77 LEU A CA 1
ATOM 606 C C . LEU A 1 77 ? -0.086 3.890 9.611 1.00 98.38 77 LEU A C 1
ATOM 608 O O . LEU A 1 77 ? 0.770 4.158 8.770 1.00 98.38 77 LEU A O 1
ATOM 612 N N . LYS A 1 78 ? 0.118 4.065 10.921 1.00 98.19 78 LYS A N 1
ATOM 613 C CA . LYS A 1 78 ? 1.383 4.548 11.476 1.00 98.19 78 LYS A CA 1
ATOM 614 C C . LYS A 1 78 ? 2.530 3.582 11.173 1.00 98.19 78 LYS A C 1
ATOM 616 O O . LYS A 1 78 ? 3.561 4.045 10.701 1.00 98.19 78 LYS A O 1
ATOM 621 N N . SER A 1 79 ? 2.345 2.274 11.347 1.00 98.44 79 SER A N 1
ATOM 622 C CA . SER A 1 79 ? 3.368 1.273 11.009 1.00 98.44 79 SER A CA 1
ATOM 623 C C . SER A 1 79 ? 3.754 1.307 9.528 1.00 98.44 79 SER A C 1
ATOM 625 O O . SER A 1 79 ? 4.931 1.201 9.195 1.00 98.44 79 SER A O 1
ATOM 627 N N . ILE A 1 80 ? 2.785 1.524 8.629 1.00 98.25 80 ILE A N 1
ATOM 628 C CA . ILE A 1 80 ? 3.063 1.700 7.195 1.00 98.25 80 ILE A CA 1
ATOM 629 C C . ILE A 1 80 ? 3.834 2.999 6.926 1.00 98.25 80 ILE A C 1
ATOM 631 O O . ILE A 1 80 ? 4.731 3.008 6.090 1.00 98.25 80 ILE A O 1
ATOM 635 N N . ILE A 1 81 ? 3.476 4.097 7.600 1.00 97.69 81 ILE A N 1
ATOM 636 C CA . ILE A 1 81 ? 4.133 5.406 7.446 1.00 97.69 81 ILE A CA 1
ATOM 637 C C . ILE A 1 81 ? 5.570 5.383 7.981 1.00 97.69 81 ILE A C 1
ATOM 639 O O . ILE A 1 81 ? 6.443 6.015 7.391 1.00 97.69 81 ILE A O 1
ATOM 643 N N . ASP A 1 82 ? 5.802 4.689 9.093 1.00 97.81 82 ASP A N 1
ATOM 644 C CA . ASP A 1 82 ? 7.108 4.610 9.745 1.00 97.81 82 ASP A CA 1
ATOM 645 C C . ASP A 1 82 ? 8.059 3.619 9.047 1.00 97.81 82 ASP A C 1
ATOM 647 O O . ASP A 1 82 ? 9.274 3.696 9.246 1.00 97.81 82 ASP A O 1
ATOM 651 N N . ASP A 1 83 ? 7.548 2.689 8.228 1.00 97.56 83 ASP A N 1
ATOM 652 C CA . ASP A 1 83 ? 8.390 1.762 7.471 1.00 97.56 83 ASP A CA 1
ATOM 653 C C . ASP A 1 83 ? 9.007 2.461 6.240 1.00 97.56 83 ASP A C 1
ATOM 655 O O . ASP A 1 83 ? 8.290 2.832 5.308 1.00 97.56 83 ASP A O 1
ATOM 659 N N . PRO A 1 84 ? 10.348 2.578 6.151 1.00 95.62 84 PRO A N 1
ATOM 660 C CA . PRO A 1 84 ? 11.011 3.301 5.062 1.00 95.62 84 PRO A CA 1
ATOM 661 C C . PRO A 1 84 ? 10.905 2.611 3.690 1.00 95.62 84 PRO A C 1
ATOM 663 O O . PRO A 1 84 ? 11.291 3.189 2.674 1.00 95.62 84 PRO A O 1
ATOM 666 N N . SER A 1 85 ? 10.435 1.363 3.642 1.00 95.94 85 SER A N 1
ATOM 667 C CA . SER A 1 85 ? 10.224 0.575 2.423 1.00 95.94 85 SER A CA 1
ATOM 668 C C . SER A 1 85 ? 8.778 0.592 1.925 1.00 95.94 85 SER A C 1
ATOM 670 O O . SER A 1 85 ? 8.485 -0.026 0.898 1.00 95.94 85 SER A O 1
ATOM 672 N N . LEU A 1 86 ? 7.872 1.266 2.637 1.00 97.06 86 LEU A N 1
ATOM 673 C CA . LEU A 1 86 ? 6.463 1.380 2.286 1.00 97.06 86 LEU A CA 1
ATOM 674 C C . LEU A 1 86 ? 6.039 2.846 2.216 1.00 97.06 86 LEU A C 1
ATOM 676 O O . LEU A 1 86 ? 6.697 3.753 2.720 1.00 97.06 86 LEU A O 1
ATOM 680 N N . ARG A 1 87 ? 4.918 3.087 1.543 1.00 96.88 87 ARG A N 1
ATOM 681 C CA . ARG A 1 87 ? 4.260 4.388 1.499 1.00 96.88 87 ARG A CA 1
ATOM 682 C C . ARG A 1 87 ? 2.766 4.185 1.608 1.00 96.88 87 ARG A C 1
ATOM 684 O O . ARG A 1 87 ? 2.184 3.439 0.826 1.00 96.88 87 ARG A O 1
ATOM 691 N N . TRP A 1 88 ? 2.144 4.920 2.519 1.00 97.75 88 TRP A N 1
ATOM 692 C CA . TRP A 1 88 ? 0.704 5.130 2.500 1.00 97.75 88 TRP A CA 1
ATOM 693 C C . TRP A 1 88 ? 0.386 6.452 1.797 1.00 97.75 88 TRP A C 1
ATOM 695 O O . TRP A 1 88 ? 0.795 7.532 2.240 1.00 97.75 88 TRP A O 1
ATOM 705 N N . CYS A 1 89 ? -0.339 6.389 0.683 1.00 95.19 89 CYS A N 1
ATOM 706 C CA . CYS A 1 89 ? -0.531 7.545 -0.195 1.00 95.19 89 CYS A CA 1
ATOM 707 C C . CYS A 1 89 ? -1.574 8.553 0.309 1.00 95.19 89 CYS A C 1
ATOM 709 O O . CYS A 1 89 ? -1.710 9.637 -0.262 1.00 95.19 89 CYS A O 1
ATOM 711 N N . GLY A 1 90 ? -2.227 8.295 1.447 1.00 95.00 90 GLY A N 1
ATOM 712 C CA . GLY A 1 90 ? -3.044 9.295 2.143 1.00 95.00 90 GLY A CA 1
ATOM 713 C C . GLY A 1 90 ? -2.244 10.498 2.665 1.00 95.00 90 GLY A C 1
ATOM 714 O O . GLY A 1 90 ? -2.825 11.543 2.961 1.00 95.00 90 GLY A O 1
ATOM 715 N N . LYS A 1 91 ? -0.907 10.390 2.733 1.00 94.06 91 LYS A N 1
ATOM 716 C CA . LYS A 1 91 ? 0.009 11.492 3.081 1.00 94.06 91 LYS A CA 1
ATOM 717 C C . LYS A 1 91 ? 0.453 12.347 1.889 1.00 94.06 91 LYS A C 1
ATOM 719 O O . LYS A 1 91 ? 1.162 13.330 2.097 1.00 94.06 91 LYS A O 1
ATOM 724 N N . PHE A 1 92 ? 0.085 11.996 0.658 1.00 92.94 92 PHE A N 1
ATOM 725 C CA . PHE A 1 92 ? 0.499 12.748 -0.529 1.00 92.94 92 PHE A CA 1
ATOM 726 C C . PHE A 1 92 ? -0.258 14.078 -0.652 1.00 92.94 92 PHE A C 1
ATOM 728 O O . PHE A 1 92 ? -1.341 14.248 -0.096 1.00 92.94 92 PHE A O 1
ATOM 735 N N . ARG A 1 93 ? 0.303 15.026 -1.422 1.00 90.44 93 ARG A N 1
ATOM 736 C CA . ARG A 1 93 ? -0.344 16.323 -1.714 1.00 90.44 93 ARG A CA 1
ATOM 737 C C . ARG A 1 93 ? -1.739 16.134 -2.314 1.00 90.44 93 ARG A C 1
ATOM 739 O O . ARG A 1 93 ? -2.680 16.808 -1.914 1.00 90.44 93 ARG A O 1
ATOM 746 N N . THR A 1 94 ? -1.852 15.207 -3.260 1.00 90.69 94 THR A N 1
ATOM 747 C CA . THR A 1 94 ? -3.132 14.678 -3.730 1.00 90.69 94 THR A CA 1
ATOM 748 C C . THR A 1 94 ? -3.312 13.342 -3.034 1.00 90.69 94 THR A C 1
ATOM 750 O O . THR A 1 94 ? -2.592 12.394 -3.340 1.00 90.69 94 THR A O 1
ATOM 753 N N . LYS A 1 95 ? -4.186 13.319 -2.028 1.00 92.25 95 LYS A N 1
ATOM 754 C CA . LYS A 1 95 ? -4.349 12.169 -1.141 1.00 92.25 95 LYS A CA 1
ATOM 755 C C . LYS A 1 95 ? -4.940 10.989 -1.904 1.00 92.25 95 LYS A C 1
ATOM 757 O O . LYS A 1 95 ? -5.929 11.148 -2.611 1.00 92.25 95 LYS A O 1
ATOM 762 N N . ASP A 1 96 ? -4.358 9.818 -1.682 1.00 94.31 96 ASP A N 1
ATOM 763 C CA . ASP A 1 96 ? -4.925 8.532 -2.078 1.00 94.31 96 ASP A CA 1
ATOM 764 C C . ASP A 1 96 ? -4.921 7.596 -0.854 1.00 94.31 96 ASP A C 1
ATOM 766 O O . ASP A 1 96 ? -3.970 6.848 -0.619 1.00 94.31 96 ASP A O 1
ATOM 770 N N . PRO A 1 97 ? -5.925 7.733 0.027 1.00 96.75 97 PRO A N 1
ATOM 771 C CA . PRO A 1 97 ? -5.928 7.159 1.372 1.00 96.75 97 PRO A CA 1
ATOM 772 C C . PRO A 1 97 ? -6.152 5.643 1.388 1.00 96.75 97 PRO A C 1
ATOM 774 O O . PRO A 1 97 ? -5.952 5.016 2.423 1.00 96.75 97 PRO A O 1
ATOM 777 N N . VAL A 1 98 ? -6.574 5.050 0.272 1.00 97.06 98 VAL A N 1
ATOM 778 C CA . VAL A 1 98 ? -6.753 3.597 0.149 1.00 97.06 98 VAL A CA 1
ATOM 779 C C . VAL A 1 98 ? -5.495 2.912 -0.375 1.00 97.06 98 VAL A C 1
ATOM 781 O O . VAL A 1 98 ? -5.392 1.694 -0.261 1.00 97.06 98 VAL A O 1
ATOM 784 N N . HIS A 1 99 ? -4.542 3.675 -0.921 1.00 97.38 99 HIS A N 1
ATOM 785 C CA . HIS A 1 99 ? -3.397 3.132 -1.637 1.00 97.38 99 HIS A CA 1
ATOM 786 C C . HIS A 1 99 ? -2.160 2.952 -0.752 1.00 97.38 99 HIS A C 1
ATOM 788 O O . HIS A 1 99 ? -1.745 3.859 -0.016 1.00 97.38 99 HIS A O 1
ATOM 794 N N . ILE A 1 100 ? -1.536 1.778 -0.872 1.00 97.88 100 ILE A N 1
ATOM 795 C CA . ILE A 1 100 ? -0.231 1.451 -0.289 1.00 97.88 100 ILE A CA 1
ATOM 796 C C . ILE A 1 100 ? 0.677 0.885 -1.383 1.00 97.88 100 ILE A C 1
ATOM 798 O O . ILE A 1 100 ? 0.284 -0.017 -2.127 1.00 97.88 100 ILE A O 1
ATOM 802 N N . ASP A 1 101 ? 1.917 1.369 -1.441 1.00 96.88 101 ASP A N 1
ATOM 803 C CA . ASP A 1 101 ? 2.960 0.847 -2.328 1.00 96.88 101 ASP A CA 1
ATOM 804 C C . ASP A 1 101 ? 4.354 0.870 -1.674 1.00 96.88 101 ASP A C 1
ATOM 806 O O . ASP A 1 101 ? 4.502 1.213 -0.503 1.00 96.88 101 ASP A O 1
ATOM 810 N N . ASP A 1 102 ? 5.380 0.463 -2.423 1.00 96.38 102 ASP A N 1
ATOM 811 C CA . ASP A 1 102 ? 6.788 0.451 -1.997 1.00 96.38 102 ASP A CA 1
ATOM 812 C C . ASP A 1 102 ? 7.671 1.489 -2.716 1.00 96.38 102 ASP A C 1
ATOM 814 O O . ASP A 1 102 ? 8.899 1.422 -2.680 1.00 96.38 102 ASP A O 1
ATOM 818 N N . GLY A 1 103 ? 7.068 2.438 -3.432 1.00 95.12 103 GLY A N 1
ATOM 819 C CA . GLY A 1 103 ? 7.818 3.468 -4.144 1.00 95.12 103 GLY A CA 1
ATOM 820 C C . GLY A 1 103 ? 8.567 3.028 -5.397 1.00 95.12 103 GLY A C 1
ATOM 821 O O . GLY A 1 103 ? 9.332 3.835 -5.929 1.00 95.12 103 GLY A O 1
ATOM 822 N N . LEU A 1 104 ? 8.329 1.826 -5.940 1.00 96.06 104 LEU A N 1
ATOM 823 C CA . LEU A 1 104 ? 9.014 1.338 -7.147 1.00 96.06 104 LEU A CA 1
ATOM 824 C C . LEU A 1 104 ? 9.045 2.362 -8.301 1.00 96.06 104 LEU A C 1
ATOM 826 O O . LEU A 1 104 ? 10.064 2.504 -8.985 1.00 96.06 104 LEU A O 1
ATOM 830 N N . ASN A 1 105 ? 7.952 3.099 -8.514 1.00 94.19 105 ASN A N 1
ATOM 831 C CA . ASN A 1 105 ? 7.834 4.119 -9.558 1.00 94.19 105 ASN A CA 1
ATOM 832 C C . ASN A 1 105 ? 8.803 5.309 -9.440 1.00 94.19 105 ASN A C 1
ATOM 834 O O . ASN A 1 105 ? 9.004 6.010 -10.435 1.00 94.19 105 ASN A O 1
ATOM 838 N N . GLN A 1 106 ? 9.448 5.524 -8.291 1.00 93.75 106 GLN A N 1
ATOM 839 C CA . GLN A 1 106 ? 10.487 6.551 -8.143 1.00 93.75 106 GLN A CA 1
ATOM 840 C C . GLN A 1 106 ? 11.730 6.227 -8.982 1.00 93.75 106 GLN A C 1
ATOM 842 O O . GLN A 1 106 ? 12.408 7.130 -9.471 1.00 93.75 106 GLN A O 1
ATOM 847 N N . ASN A 1 107 ? 11.996 4.941 -9.239 1.00 95.38 107 ASN A N 1
ATOM 848 C CA . ASN A 1 107 ? 13.025 4.511 -10.175 1.00 95.38 107 ASN A CA 1
ATOM 849 C C . ASN A 1 107 ? 12.383 4.014 -11.476 1.00 95.38 107 ASN A C 1
ATOM 851 O O . ASN A 1 107 ? 12.047 2.837 -11.626 1.00 95.38 107 ASN A O 1
ATOM 855 N N . LYS A 1 108 ? 12.268 4.912 -12.462 1.00 92.62 108 LYS A N 1
ATOM 856 C CA . LYS A 1 108 ? 11.632 4.627 -13.761 1.00 92.62 108 LYS A CA 1
ATOM 857 C C . LYS A 1 108 ? 12.238 3.418 -14.482 1.00 92.62 108 LYS A C 1
ATOM 859 O O . LYS A 1 108 ? 11.511 2.693 -15.158 1.00 92.62 108 LYS A O 1
ATOM 864 N N . ALA A 1 109 ? 13.547 3.185 -14.362 1.00 94.06 109 ALA A N 1
ATOM 865 C CA . ALA A 1 109 ? 14.205 2.047 -15.005 1.00 94.06 109 ALA A CA 1
ATOM 866 C C . ALA A 1 109 ? 13.805 0.718 -14.343 1.00 94.06 109 ALA A C 1
ATOM 868 O O . ALA A 1 109 ? 13.382 -0.213 -15.036 1.00 94.06 109 ALA A O 1
ATOM 869 N N . LYS A 1 110 ? 13.860 0.649 -13.004 1.00 96.06 110 LYS A N 1
ATOM 870 C CA . LYS A 1 110 ? 13.408 -0.523 -12.233 1.00 96.06 110 LYS A CA 1
ATOM 871 C C . LYS A 1 110 ? 11.918 -0.786 -12.449 1.00 96.06 110 LYS A C 1
ATOM 873 O O . LYS A 1 110 ? 11.542 -1.924 -12.730 1.00 96.06 110 LYS A O 1
ATOM 878 N N . TRP A 1 111 ? 11.095 0.261 -12.416 1.00 96.00 111 TRP A N 1
ATOM 879 C CA . TRP A 1 111 ? 9.663 0.161 -12.683 1.00 96.00 111 TRP A CA 1
ATOM 880 C C . TRP A 1 111 ? 9.388 -0.406 -14.078 1.00 96.00 111 TRP A C 1
ATOM 882 O O . TRP A 1 111 ? 8.672 -1.394 -14.197 1.00 96.00 111 TRP A O 1
ATOM 892 N N . LYS A 1 112 ? 10.020 0.128 -15.138 1.00 92.50 112 LYS A N 1
ATOM 893 C CA . LYS A 1 112 ? 9.828 -0.367 -16.518 1.00 92.50 112 LYS A CA 1
ATOM 894 C C . LYS A 1 112 ? 10.214 -1.840 -16.657 1.00 92.50 112 LYS A C 1
ATOM 896 O O . LYS A 1 112 ? 9.519 -2.586 -17.348 1.00 92.50 112 LYS A O 1
ATOM 901 N N . LYS A 1 113 ? 11.304 -2.266 -16.006 1.00 94.62 113 LYS A N 1
ATOM 902 C CA . LYS A 1 113 ? 11.731 -3.674 -15.989 1.00 94.62 113 LYS A CA 1
ATOM 903 C C . LYS A 1 113 ? 10.660 -4.560 -15.348 1.00 94.62 113 LYS A C 1
ATOM 905 O O . LYS A 1 113 ? 10.273 -5.565 -15.942 1.00 94.62 113 LYS A O 1
ATOM 910 N N . ARG A 1 114 ? 10.152 -4.171 -14.175 1.00 94.75 114 ARG A N 1
ATOM 911 C CA . ARG A 1 114 ? 9.130 -4.932 -13.444 1.00 94.75 114 ARG A CA 1
ATOM 912 C C . ARG A 1 114 ? 7.781 -4.945 -14.162 1.00 94.75 114 ARG A C 1
ATOM 914 O O . ARG A 1 114 ? 7.203 -6.015 -14.306 1.00 94.75 114 ARG A O 1
ATOM 921 N N . TYR A 1 115 ? 7.337 -3.798 -14.676 1.00 93.31 115 TYR A N 1
ATOM 922 C CA . TYR A 1 115 ? 6.139 -3.659 -15.505 1.00 93.31 115 TYR A CA 1
ATOM 923 C C . TYR A 1 115 ? 6.152 -4.658 -16.666 1.00 93.31 115 TYR A C 1
ATOM 925 O O . TYR A 1 115 ? 5.249 -5.479 -16.782 1.00 93.31 115 TYR A O 1
ATOM 933 N N . ARG A 1 116 ? 7.218 -4.668 -17.481 1.00 91.75 116 ARG A N 1
ATOM 934 C CA . ARG A 1 116 ? 7.328 -5.599 -18.619 1.00 91.75 116 ARG A CA 1
ATOM 935 C C . ARG A 1 116 ? 7.268 -7.060 -18.178 1.00 91.75 116 ARG A C 1
ATOM 937 O O . ARG A 1 116 ? 6.617 -7.852 -18.850 1.00 91.75 116 ARG A O 1
ATOM 944 N N . ALA A 1 117 ? 7.937 -7.411 -17.079 1.00 93.06 117 ALA A N 1
ATOM 945 C CA . ALA A 1 117 ? 7.918 -8.774 -16.554 1.00 93.06 117 ALA A CA 1
ATOM 946 C C . ALA A 1 117 ? 6.501 -9.197 -16.133 1.00 93.06 117 ALA A C 1
ATOM 948 O O . ALA A 1 117 ? 6.031 -10.246 -16.562 1.00 93.06 117 ALA A O 1
ATOM 949 N N . MET A 1 118 ? 5.804 -8.357 -15.364 1.00 91.38 118 MET A N 1
ATOM 950 C CA . MET A 1 118 ? 4.448 -8.645 -14.890 1.00 91.38 118 MET A CA 1
ATOM 951 C C . MET A 1 118 ? 3.432 -8.734 -16.028 1.00 91.38 118 MET A C 1
ATOM 953 O O . MET A 1 118 ? 2.672 -9.696 -16.098 1.00 91.38 118 MET A O 1
ATOM 957 N N . GLN A 1 119 ? 3.444 -7.767 -16.949 1.00 88.44 119 GLN A N 1
ATOM 958 C CA . GLN A 1 119 ? 2.497 -7.746 -18.066 1.00 88.44 119 GLN A CA 1
ATOM 959 C C . GLN A 1 119 ? 2.695 -8.943 -19.008 1.00 8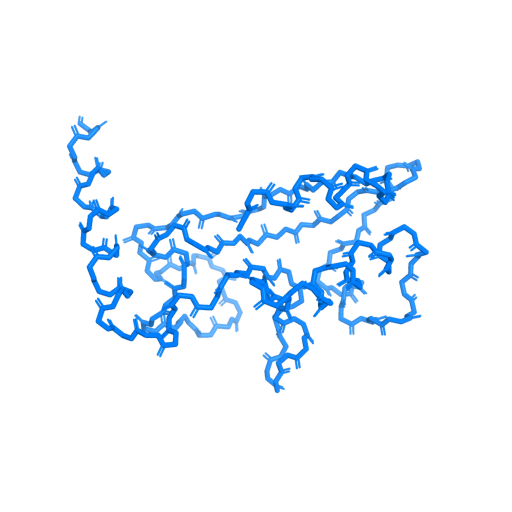8.44 119 GLN A C 1
ATOM 961 O O . GLN A 1 119 ? 1.715 -9.514 -19.476 1.00 88.44 119 GLN A O 1
ATOM 966 N N . ARG A 1 120 ? 3.945 -9.371 -19.245 1.00 89.25 120 ARG A N 1
ATOM 967 C CA . ARG A 1 120 ? 4.240 -10.583 -20.031 1.00 89.25 120 ARG A CA 1
ATOM 968 C C . ARG A 1 120 ? 3.810 -11.858 -19.312 1.00 89.25 120 ARG A C 1
ATOM 970 O O . ARG A 1 120 ? 3.206 -12.716 -19.939 1.00 89.25 120 ARG A O 1
ATOM 977 N N . ALA A 1 121 ? 4.090 -11.979 -18.014 1.00 88.56 121 ALA A N 1
ATOM 978 C CA . ALA A 1 121 ? 3.728 -13.171 -17.246 1.00 88.56 121 ALA A CA 1
ATOM 979 C C . ALA A 1 121 ? 2.216 -13.443 -17.288 1.00 88.56 121 ALA A C 1
ATOM 981 O O . ALA A 1 121 ? 1.800 -14.578 -17.486 1.00 88.56 121 ALA A O 1
ATOM 982 N N . VAL A 1 122 ? 1.392 -12.396 -17.193 1.00 85.62 122 VAL A N 1
ATOM 983 C CA . VAL A 1 122 ? -0.074 -12.522 -17.269 1.00 85.62 122 VAL A CA 1
ATOM 984 C C . VAL A 1 122 ? -0.567 -12.904 -18.667 1.00 85.62 122 VAL A C 1
ATOM 986 O O . VAL A 1 122 ? -1.616 -13.524 -18.787 1.00 85.62 122 VAL A O 1
ATOM 989 N N . GLN A 1 123 ? 0.169 -12.564 -19.726 1.00 79.06 123 GLN A N 1
ATOM 990 C CA . GLN A 1 123 ? -0.160 -13.010 -21.084 1.00 79.06 123 GLN A CA 1
ATOM 991 C C . GLN A 1 123 ? 0.160 -14.493 -21.307 1.00 79.06 123 GLN A C 1
ATOM 993 O O . GLN A 1 123 ? -0.524 -15.125 -22.095 1.00 79.06 123 GLN A O 1
ATOM 998 N N . LEU A 1 124 ? 1.170 -15.035 -20.618 1.00 72.44 124 LEU A N 1
ATOM 999 C CA . LEU A 1 124 ? 1.579 -16.442 -20.726 1.00 72.44 124 LEU A CA 1
ATOM 1000 C C . LEU A 1 124 ? 0.731 -17.401 -19.877 1.00 72.44 124 LEU A C 1
ATOM 1002 O O . LEU A 1 124 ? 0.796 -18.605 -20.081 1.00 72.44 124 LEU A O 1
ATOM 1006 N N . GLY A 1 125 ? -0.010 -16.881 -18.896 1.00 61.22 125 GLY A N 1
ATOM 1007 C CA . GLY A 1 125 ? -0.931 -17.663 -18.063 1.00 61.22 125 GLY A CA 1
ATOM 1008 C C . GLY A 1 125 ? -2.368 -17.713 -18.590 1.00 61.22 125 GLY A C 1
ATOM 1009 O O . GLY A 1 125 ? -3.251 -18.150 -17.856 1.00 61.22 125 GLY A O 1
ATOM 1010 N N . LYS A 1 126 ? -2.609 -17.201 -19.801 1.00 53.84 126 LYS A N 1
ATOM 1011 C CA . LYS A 1 126 ? -3.871 -17.326 -20.540 1.00 53.84 126 LYS A CA 1
ATOM 1012 C C . LYS A 1 126 ? -3.737 -18.422 -21.583 1.00 53.84 126 LYS A C 1
ATOM 1014 O O . LYS A 1 126 ? -4.757 -19.097 -21.814 1.00 53.84 126 LYS A O 1
#

Sequence (126 aa):
MKKINEYAEQADIYLHITSSFRTTTNVRGAIVQSAIFSNHLAGHGIDMNIVYGDEKWANSRTLEKYLAVASPVQQFLKSIIDDPSLRWCGKFRTKDPVHIDDGLNQNKAKWKKRYRAMQRAVQLGK

Mean predicted aligned error: 4.54 Å

Secondary structure (DSSP, 8-state):
-THHHHHHHHTTEEEEEEE---S-S--TT-SSPPPTT-GGGGT-EEEEEEEETTTEEE-HHHHTTTTSS-HHHHHHHHHHHH-TT-EEGGGSSS--TTEEE--GGGSHHHHHHHHHHHHHHHHHT-

Radius of gyration: 14.97 Å; Cα contacts (8 Å, |Δi|>4): 194; chains: 1; bounding box: 31×34×38 Å

Solvent-accessible surface area (backbone atoms only — not comparable to full-atom values): 7114 Å² total; per-residue (Å²): 111,82,62,56,58,57,38,28,58,77,26,62,42,45,78,47,73,78,42,45,68,38,96,62,74,81,56,90,89,60,92,62,87,68,60,98,67,43,37,25,46,40,60,47,24,36,31,40,32,39,35,37,79,94,76,41,78,37,42,54,81,49,44,67,40,70,89,78,45,59,67,46,60,42,49,30,54,47,54,38,60,71,34,92,62,41,41,50,33,46,76,41,97,75,62,38,43,35,34,40,33,48,61,57,52,80,41,59,67,62,30,53,55,40,23,56,51,47,53,50,52,59,62,73,75,108

pLDDT: mean 90.55, std 11.9, range [52.38, 98.5]